Protein AF-A0A3D4DLC2-F1 (afdb_monomer)

Secondary structure (DSSP, 8-state):
---GGGSTT--HHHHHHHHHTT--SHHHHHHS-HHHHHTSTT--HHHHHHHHHHHHHHHHTS----

pLDDT: mean 78.29, std 12.31, range [38.38, 87.81]

Sequence (66 aa):
MARLTDISGIGPALDAKLREIGIGDPAALAAADPARLTALRGVSLARAEAFRTAAAGLTATAPKAR

Nearest PDB structures (foldseek):
  3ewa-assembly1_A  TM=7.980E-01  e=1.812E-02  Methanococcus maripaludis
  6ib8-assembly1_C  TM=8.973E-01  e=6.463E-02  Escherichia coli
  3fyh-assembly1_A  TM=8.122E-01  e=3.886E-02  Methanococcus voltae
  1wcn-assembly1_A  TM=8.744E-01  e=1.075E-01  Escherichia coli
  2zud-assembly1_B  TM=7.925E-01  e=5.691E-02  Saccharolobus solfataricus

Foldseek 3Di:
DDFLCVQPPCDPVNCVVCVVVVNGALVSLLVDDLVVVVVDPPRDSVNSVSSNVSSVVVVVVVPPDD

Solvent-accessible surface area (backbone atoms only — not comparable to full-atom values): 3833 Å² total; per-residue (Å²): 134,82,54,52,63,73,38,90,91,38,47,72,73,51,42,51,55,34,39,75,75,70,32,74,39,31,60,49,44,35,71,46,56,43,69,67,44,37,69,39,92,92,37,46,61,71,52,29,49,51,50,22,52,51,20,40,54,57,39,71,75,44,78,88,81,129

Mean predicted aligned error: 6.27 Å

Structure (mmCIF, N/CA/C/O backbone):
data_AF-A0A3D4DLC2-F1
#
_entry.id   AF-A0A3D4DLC2-F1
#
loop_
_atom_site.group_PDB
_atom_site.id
_atom_site.type_symbol
_atom_site.label_atom_id
_atom_site.label_alt_id
_atom_site.label_comp_id
_atom_site.label_asym_id
_atom_site.label_entity_id
_atom_site.label_seq_id
_atom_site.pdbx_PDB_ins_code
_atom_site.Cartn_x
_atom_site.Cartn_y
_atom_site.Cartn_z
_atom_site.occupancy
_atom_site.B_iso_or_equiv
_atom_site.auth_seq_id
_atom_site.auth_comp_id
_atom_site.auth_asym_id
_atom_site.auth_atom_id
_atom_site.pdbx_PDB_model_num
ATOM 1 N N . MET A 1 1 ? -0.258 -16.320 10.502 1.00 53.56 1 MET A N 1
ATOM 2 C CA . MET A 1 1 ? -0.574 -15.800 9.152 1.00 53.56 1 MET A CA 1
ATOM 3 C C . MET A 1 1 ? -0.899 -14.322 9.290 1.00 53.56 1 MET A C 1
ATOM 5 O O . MET A 1 1 ? -1.986 -14.006 9.758 1.00 53.56 1 MET A O 1
ATOM 9 N N . ALA A 1 2 ? 0.050 -13.436 8.989 1.00 63.28 2 ALA A N 1
ATOM 10 C CA . ALA A 1 2 ? -0.203 -11.996 9.004 1.00 63.28 2 ALA A CA 1
ATOM 11 C C . ALA A 1 2 ? -1.153 -11.644 7.850 1.00 63.28 2 ALA A C 1
ATOM 13 O O . ALA A 1 2 ? -0.935 -12.079 6.720 1.00 63.28 2 ALA A O 1
ATOM 14 N N . ARG A 1 3 ? -2.231 -10.917 8.144 1.00 74.75 3 ARG A N 1
ATOM 15 C CA . ARG A 1 3 ? -3.222 -10.492 7.147 1.00 74.75 3 ARG A CA 1
ATOM 16 C C . ARG A 1 3 ? -2.976 -9.035 6.781 1.00 74.75 3 ARG A C 1
ATOM 18 O O . ARG A 1 3 ? -2.530 -8.262 7.621 1.00 74.75 3 ARG A O 1
ATOM 25 N N . LEU A 1 4 ? -3.329 -8.641 5.559 1.00 75.88 4 LEU A N 1
ATOM 26 C CA . LEU A 1 4 ? -3.259 -7.235 5.142 1.00 75.88 4 LEU A CA 1
ATOM 27 C C . LEU A 1 4 ? -4.142 -6.341 6.023 1.00 75.88 4 LEU A C 1
ATOM 29 O O . LEU A 1 4 ? -3.768 -5.212 6.306 1.00 75.88 4 LEU A O 1
ATOM 33 N N . THR A 1 5 ? -5.261 -6.870 6.524 1.00 80.00 5 THR A N 1
ATOM 34 C CA . THR A 1 5 ? -6.162 -6.185 7.468 1.00 80.00 5 THR A CA 1
ATOM 35 C C . THR A 1 5 ? -5.535 -5.852 8.825 1.00 80.00 5 THR A C 1
ATOM 37 O O . THR A 1 5 ? -6.141 -5.115 9.592 1.00 80.00 5 THR A O 1
ATOM 40 N N . ASP A 1 6 ? -4.365 -6.408 9.152 1.00 78.19 6 ASP A N 1
ATOM 41 C CA . ASP A 1 6 ? -3.620 -6.065 10.373 1.00 78.19 6 ASP A CA 1
ATOM 42 C C . ASP A 1 6 ? -2.908 -4.704 10.237 1.00 78.19 6 ASP A C 1
ATOM 44 O O . ASP A 1 6 ? -2.593 -4.034 11.218 1.00 78.19 6 ASP A O 1
ATOM 48 N N . ILE A 1 7 ? -2.695 -4.249 8.997 1.00 81.25 7 ILE A N 1
ATOM 49 C CA . ILE A 1 7 ? -2.097 -2.951 8.707 1.00 81.25 7 ILE A CA 1
ATOM 50 C C . ILE A 1 7 ? -3.137 -1.860 8.948 1.00 81.25 7 ILE A C 1
ATOM 52 O O . ILE A 1 7 ? -4.166 -1.779 8.272 1.00 81.25 7 ILE A O 1
ATOM 56 N N . SER A 1 8 ? -2.828 -0.967 9.884 1.00 75.25 8 SER A N 1
ATOM 57 C CA . SER A 1 8 ? -3.690 0.162 10.216 1.00 75.25 8 SER A CA 1
ATOM 58 C C . SER A 1 8 ? -3.940 1.044 8.983 1.00 75.25 8 SER A C 1
ATOM 60 O O . SER A 1 8 ? -3.013 1.570 8.365 1.00 75.25 8 SER A O 1
ATOM 62 N N . GLY A 1 9 ? -5.213 1.168 8.594 1.00 78.50 9 GLY A N 1
ATOM 63 C CA . GLY A 1 9 ? -5.656 1.860 7.379 1.00 78.50 9 GLY A CA 1
ATOM 64 C C . GLY A 1 9 ? -6.011 0.946 6.198 1.00 78.50 9 GLY A C 1
ATOM 65 O O . GLY A 1 9 ? -6.607 1.437 5.236 1.00 78.50 9 GLY A O 1
ATOM 66 N N . ILE A 1 10 ? -5.732 -0.361 6.276 1.00 81.12 10 ILE A N 1
ATOM 67 C CA . ILE A 1 10 ? -6.242 -1.362 5.330 1.00 81.12 10 ILE A CA 1
ATOM 68 C C . ILE A 1 10 ? -7.513 -1.989 5.904 1.00 81.12 10 ILE A C 1
ATOM 70 O O . ILE A 1 10 ? -7.483 -2.864 6.763 1.00 81.12 10 ILE A O 1
ATOM 74 N N . GLY A 1 11 ? -8.660 -1.524 5.412 1.00 80.25 11 GLY A N 1
ATOM 75 C CA . GLY A 1 11 ? -9.954 -2.128 5.727 1.00 80.25 11 GLY A CA 1
ATOM 76 C C . GLY A 1 11 ? -10.257 -3.371 4.875 1.00 80.25 11 GLY A C 1
ATOM 77 O O . GLY A 1 11 ? -9.620 -3.577 3.839 1.00 80.25 11 GLY A O 1
ATOM 78 N N . PRO A 1 12 ? -11.294 -4.154 5.231 1.00 79.31 12 PRO A N 1
ATOM 79 C CA . PRO A 1 12 ? -11.702 -5.352 4.485 1.00 79.31 12 PRO A CA 1
ATOM 80 C C . PRO A 1 12 ? -12.049 -5.066 3.014 1.00 79.31 12 PRO A C 1
ATOM 82 O O . PRO A 1 12 ? -11.795 -5.890 2.143 1.00 79.31 12 PRO A O 1
ATOM 85 N N . ALA A 1 13 ? -12.561 -3.869 2.705 1.00 82.81 13 ALA A N 1
ATOM 86 C CA . ALA A 1 13 ? -12.823 -3.451 1.327 1.00 82.81 13 ALA A CA 1
ATOM 87 C C . ALA A 1 13 ? -11.539 -3.222 0.508 1.00 82.81 13 ALA A C 1
ATOM 89 O O . ALA A 1 13 ? -11.528 -3.456 -0.700 1.00 82.81 13 ALA A O 1
ATOM 90 N N . LEU A 1 14 ? -10.465 -2.743 1.147 1.00 82.56 14 LEU A N 1
ATOM 91 C CA . LEU A 1 14 ? -9.180 -2.542 0.482 1.00 82.56 14 LEU A CA 1
ATOM 92 C C . LEU A 1 14 ? -8.437 -3.873 0.333 1.00 82.56 14 LEU A C 1
ATOM 94 O O . LEU A 1 14 ? -7.884 -4.114 -0.731 1.00 82.56 14 LEU A O 1
ATOM 98 N N . ASP A 1 15 ? -8.492 -4.749 1.341 1.00 85.44 15 ASP A N 1
ATOM 99 C CA . ASP A 1 15 ? -7.981 -6.128 1.256 1.00 85.44 15 ASP A CA 1
ATOM 100 C C . ASP A 1 15 ? -8.594 -6.886 0.071 1.00 85.44 15 ASP A C 1
ATOM 102 O O . ASP A 1 15 ? -7.856 -7.443 -0.737 1.00 85.44 15 ASP A O 1
ATOM 106 N N . ALA A 1 16 ? -9.921 -6.824 -0.098 1.00 85.88 16 ALA A N 1
ATOM 107 C CA . ALA A 1 16 ? -10.594 -7.460 -1.228 1.00 85.88 16 ALA A CA 1
ATOM 108 C C . ALA A 1 16 ? -10.062 -6.935 -2.572 1.00 85.88 16 ALA A C 1
ATOM 110 O O . ALA A 1 16 ? -9.658 -7.723 -3.422 1.00 85.88 16 ALA A O 1
ATOM 111 N N . LYS A 1 17 ? -9.970 -5.608 -2.735 1.00 83.75 17 LYS A N 1
ATOM 112 C CA . LYS A 1 17 ? -9.429 -4.985 -3.956 1.00 83.75 17 LYS A CA 1
ATOM 113 C C . LYS A 1 17 ? -7.968 -5.343 -4.211 1.00 83.75 17 LYS A C 1
ATOM 115 O O . LYS A 1 17 ? -7.587 -5.544 -5.358 1.00 83.75 17 LYS A O 1
ATOM 120 N N . LEU A 1 18 ? -7.153 -5.401 -3.159 1.00 84.00 18 LEU A N 1
ATOM 121 C CA . LEU A 1 18 ? -5.754 -5.813 -3.237 1.00 84.00 18 LEU A CA 1
ATOM 122 C C . LEU A 1 18 ? -5.654 -7.265 -3.708 1.00 84.00 18 LEU A C 1
ATOM 124 O O . LEU A 1 18 ? -4.905 -7.551 -4.639 1.00 84.00 18 LEU A O 1
ATOM 128 N N . ARG A 1 19 ? -6.474 -8.160 -3.150 1.00 85.06 19 ARG A N 1
ATOM 129 C CA . ARG A 1 19 ? -6.577 -9.549 -3.607 1.00 85.06 19 ARG A CA 1
ATOM 130 C C . ARG A 1 19 ? -7.001 -9.658 -5.066 1.00 85.06 19 ARG A C 1
ATOM 132 O O . ARG A 1 19 ? -6.414 -10.461 -5.783 1.00 85.06 19 ARG A O 1
ATOM 139 N N . GLU A 1 20 ? -7.950 -8.840 -5.519 1.00 85.38 20 GLU A N 1
ATOM 140 C CA . GLU A 1 20 ? -8.391 -8.835 -6.923 1.00 85.38 20 GLU A CA 1
ATOM 141 C 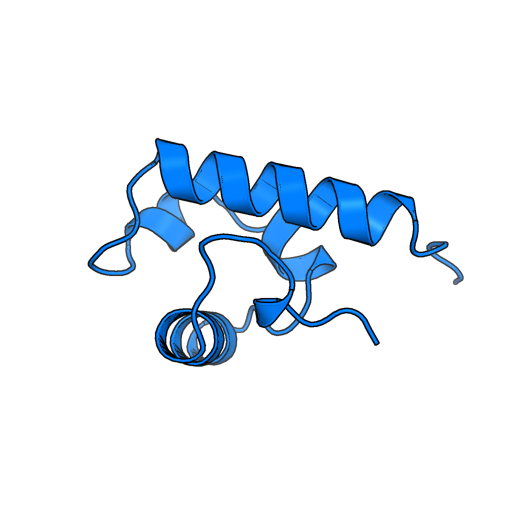C . GLU A 1 20 ? -7.263 -8.460 -7.894 1.00 85.38 20 GLU A C 1
ATOM 143 O O . GLU A 1 20 ? -7.200 -8.987 -9.001 1.00 85.38 20 GLU A O 1
ATOM 148 N N . ILE A 1 21 ? -6.326 -7.603 -7.472 1.00 81.62 21 ILE A N 1
ATOM 149 C CA . ILE A 1 21 ? -5.128 -7.260 -8.259 1.00 81.62 21 ILE A CA 1
ATOM 150 C C . ILE A 1 21 ? -3.929 -8.188 -7.985 1.00 81.62 21 ILE A C 1
ATOM 152 O O . ILE A 1 21 ? -2.814 -7.897 -8.420 1.00 81.62 21 ILE A O 1
ATOM 156 N N . GLY A 1 22 ? -4.138 -9.302 -7.273 1.00 81.94 22 GLY A N 1
ATOM 157 C CA . GLY A 1 22 ? -3.123 -10.323 -6.991 1.00 81.94 22 GLY A CA 1
ATOM 158 C C . GLY A 1 22 ? -2.245 -10.054 -5.763 1.00 81.94 22 GLY A C 1
ATOM 159 O O . GLY A 1 22 ? -1.261 -10.756 -5.543 1.00 81.94 22 GLY A O 1
ATOM 160 N N . ILE A 1 23 ? -2.581 -9.056 -4.947 1.00 84.69 23 ILE A N 1
ATOM 161 C CA . ILE A 1 23 ? -1.880 -8.720 -3.704 1.00 84.69 23 ILE A CA 1
ATOM 162 C C . ILE A 1 23 ? -2.653 -9.333 -2.531 1.00 84.69 23 ILE A C 1
ATOM 164 O O . ILE A 1 23 ? -3.541 -8.712 -1.955 1.00 84.69 23 ILE A O 1
ATOM 168 N N . GLY A 1 24 ? -2.328 -10.583 -2.194 1.00 82.25 24 GLY A N 1
ATOM 169 C CA . GLY A 1 24 ? -2.967 -11.326 -1.097 1.00 82.25 24 GLY A CA 1
ATOM 170 C C . GLY A 1 24 ? -2.196 -11.333 0.225 1.00 82.25 24 GLY A C 1
ATOM 171 O O . GLY A 1 24 ? -2.763 -11.704 1.253 1.00 82.25 24 GLY A O 1
ATOM 172 N N . ASP A 1 25 ? -0.931 -10.906 0.205 1.00 83.81 25 ASP A N 1
ATOM 173 C CA . ASP A 1 25 ? 0.010 -11.085 1.311 1.00 83.81 25 ASP A CA 1
ATOM 174 C C . ASP A 1 25 ? 0.800 -9.803 1.612 1.00 83.81 25 ASP A C 1
ATOM 176 O O . ASP A 1 25 ? 1.092 -9.031 0.692 1.00 83.81 25 ASP A O 1
ATOM 180 N N . PRO A 1 26 ? 1.235 -9.590 2.872 1.00 84.25 26 PRO A N 1
ATOM 181 C CA . PRO A 1 26 ? 2.068 -8.444 3.247 1.00 84.25 26 PRO A CA 1
ATOM 182 C C . PRO A 1 26 ? 3.352 -8.346 2.412 1.00 84.25 26 PRO A C 1
ATOM 184 O O . PRO A 1 26 ? 3.764 -7.254 2.040 1.00 84.25 26 PRO A O 1
ATOM 187 N N . ALA A 1 27 ? 3.951 -9.479 2.036 1.00 82.56 27 ALA A N 1
ATOM 188 C CA . ALA A 1 27 ? 5.137 -9.497 1.179 1.00 82.56 27 ALA A CA 1
ATOM 189 C C . ALA A 1 27 ? 4.860 -8.945 -0.221 1.00 82.56 27 ALA A C 1
ATOM 191 O O . ALA A 1 27 ? 5.627 -8.129 -0.735 1.00 82.56 27 ALA A O 1
ATOM 192 N N . ALA A 1 28 ? 3.738 -9.357 -0.815 1.00 84.94 28 ALA A N 1
ATOM 193 C CA . ALA A 1 28 ? 3.301 -8.849 -2.105 1.00 84.94 28 ALA A CA 1
ATOM 194 C C . ALA A 1 28 ? 2.975 -7.354 -2.016 1.00 84.94 28 ALA A C 1
ATOM 196 O O . ALA A 1 28 ? 3.312 -6.607 -2.925 1.00 84.94 28 ALA A O 1
ATOM 197 N N . LEU A 1 29 ? 2.379 -6.905 -0.906 1.00 85.50 29 LEU A N 1
ATOM 198 C CA . LEU A 1 29 ? 2.058 -5.497 -0.686 1.00 85.50 29 LEU A CA 1
ATOM 199 C C . LEU A 1 29 ? 3.313 -4.632 -0.516 1.00 85.50 29 LEU A C 1
ATOM 201 O O . LEU A 1 29 ? 3.389 -3.567 -1.115 1.00 85.50 29 LEU A O 1
ATOM 205 N N . ALA A 1 30 ? 4.303 -5.079 0.259 1.00 86.25 30 ALA A N 1
ATOM 206 C CA . ALA A 1 30 ? 5.562 -4.358 0.457 1.00 86.25 30 ALA A CA 1
ATOM 207 C C . ALA A 1 30 ? 6.343 -4.195 -0.861 1.00 86.25 30 ALA A C 1
ATOM 209 O O . ALA A 1 30 ? 6.899 -3.127 -1.141 1.00 86.25 30 ALA A O 1
ATOM 210 N N . ALA A 1 31 ? 6.335 -5.243 -1.692 1.00 85.25 31 ALA A N 1
ATOM 211 C CA . ALA A 1 31 ? 6.948 -5.247 -3.017 1.00 85.25 31 ALA A CA 1
ATOM 212 C C . ALA A 1 31 ? 6.094 -4.557 -4.098 1.00 85.25 31 ALA A C 1
ATOM 214 O O . ALA A 1 31 ? 6.608 -4.262 -5.177 1.00 85.25 31 ALA A O 1
ATOM 215 N N . ALA A 1 32 ? 4.808 -4.305 -3.838 1.00 85.38 32 ALA A N 1
ATOM 216 C CA . ALA A 1 32 ? 3.917 -3.680 -4.802 1.00 85.38 32 ALA A CA 1
ATOM 217 C C . ALA A 1 32 ? 4.294 -2.219 -5.052 1.00 85.38 32 ALA A C 1
ATOM 219 O O . ALA A 1 32 ? 4.730 -1.493 -4.157 1.00 85.38 32 ALA A O 1
ATOM 220 N N . ASP A 1 33 ? 4.069 -1.781 -6.287 1.00 84.69 33 ASP A N 1
ATOM 221 C CA . ASP A 1 33 ? 4.333 -0.410 -6.684 1.00 84.69 33 ASP A CA 1
ATOM 222 C C . ASP A 1 33 ? 3.261 0.547 -6.118 1.00 84.69 33 ASP A C 1
ATOM 224 O O . ASP A 1 33 ? 2.058 0.273 -6.236 1.00 84.69 33 ASP A O 1
ATOM 228 N N . PRO A 1 34 ? 3.654 1.681 -5.513 1.00 82.31 34 PRO A N 1
ATOM 229 C CA . PRO A 1 34 ? 2.709 2.625 -4.941 1.00 82.31 34 PRO A CA 1
ATOM 230 C C . PRO A 1 34 ? 1.796 3.239 -6.007 1.00 82.31 34 PRO A C 1
ATOM 232 O O . PRO A 1 34 ? 0.646 3.526 -5.688 1.00 82.31 34 PRO A O 1
ATOM 235 N N . ALA A 1 35 ? 2.215 3.347 -7.274 1.00 83.00 35 ALA A N 1
ATOM 236 C CA . ALA A 1 35 ? 1.338 3.812 -8.346 1.00 83.00 35 ALA A CA 1
ATOM 237 C C . ALA A 1 35 ? 0.164 2.843 -8.583 1.00 83.00 35 ALA A C 1
ATOM 239 O O . ALA A 1 35 ? -0.978 3.283 -8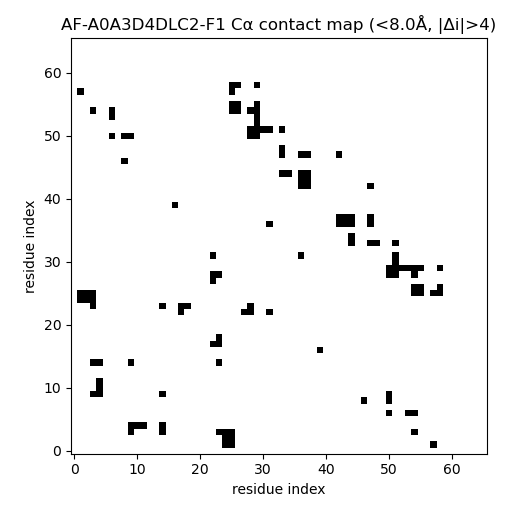.745 1.00 8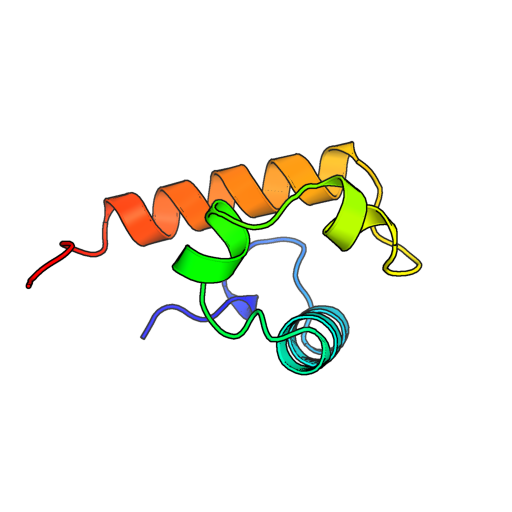3.00 35 ALA A O 1
ATOM 240 N N . ARG A 1 36 ? 0.398 1.520 -8.507 1.00 83.00 3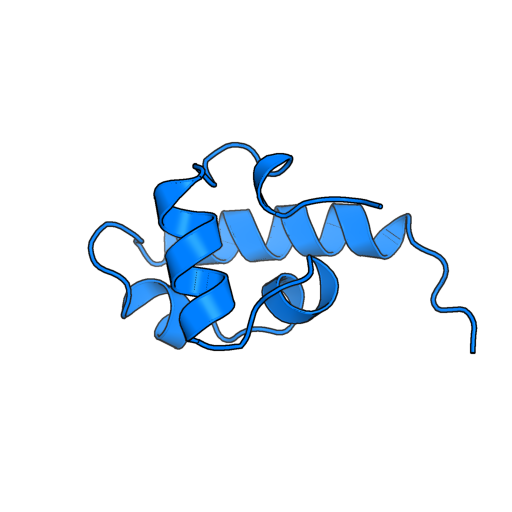6 ARG A N 1
ATOM 241 C CA . ARG A 1 36 ? -0.680 0.508 -8.563 1.00 83.00 36 ARG A CA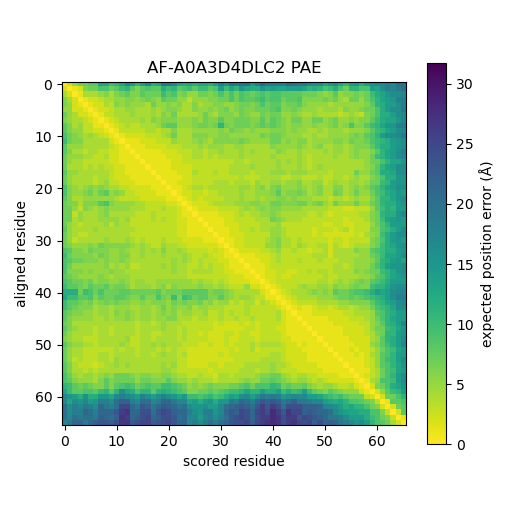 1
ATOM 242 C C . ARG A 1 36 ? -1.652 0.645 -7.401 1.00 83.00 36 ARG A C 1
ATOM 244 O O . ARG A 1 36 ? -2.856 0.502 -7.592 1.00 83.00 36 ARG A O 1
ATOM 251 N N . LEU A 1 37 ? -1.142 0.943 -6.210 1.00 82.69 37 LEU A N 1
ATOM 252 C CA . LEU A 1 37 ? -1.980 1.177 -5.039 1.00 82.69 37 LEU A CA 1
ATOM 253 C C . LEU A 1 37 ? -2.810 2.454 -5.208 1.00 82.69 37 LEU A C 1
ATOM 255 O O . LEU A 1 37 ? -3.999 2.430 -4.918 1.00 82.69 37 LEU A O 1
ATOM 259 N N . THR A 1 38 ? -2.235 3.531 -5.754 1.00 85.25 38 THR A N 1
ATOM 260 C CA . THR A 1 38 ? -2.973 4.778 -6.028 1.00 85.25 38 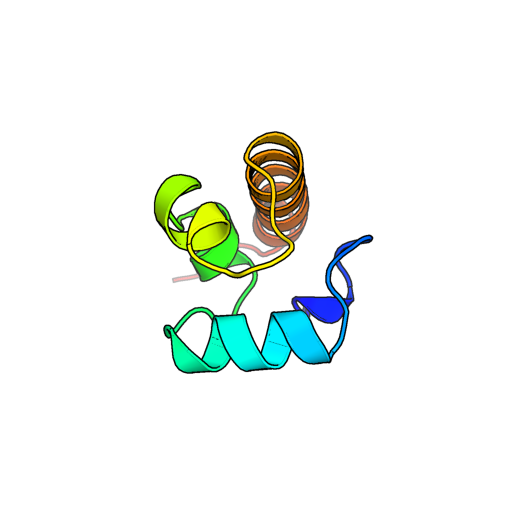THR A CA 1
ATOM 261 C C . THR A 1 38 ? -4.014 4.667 -7.138 1.00 85.25 38 THR A C 1
ATOM 263 O O . THR A 1 38 ? -4.930 5.485 -7.198 1.00 85.25 38 THR A O 1
ATOM 266 N N . ALA A 1 39 ? -3.931 3.639 -7.990 1.00 83.25 39 ALA A N 1
ATOM 267 C CA . ALA A 1 39 ? -4.989 3.340 -8.954 1.00 83.25 39 ALA A CA 1
ATOM 268 C C . ALA A 1 39 ? -6.299 2.913 -8.258 1.00 83.25 39 ALA A C 1
ATOM 270 O O . ALA A 1 39 ? -7.386 3.036 -8.829 1.00 83.25 39 ALA A O 1
ATOM 271 N N . LEU A 1 40 ? -6.226 2.445 -7.006 1.00 79.19 40 LEU A N 1
ATOM 272 C CA . LEU A 1 40 ? -7.400 2.151 -6.195 1.00 79.19 40 LEU A CA 1
ATOM 273 C C . LEU A 1 40 ? -8.028 3.4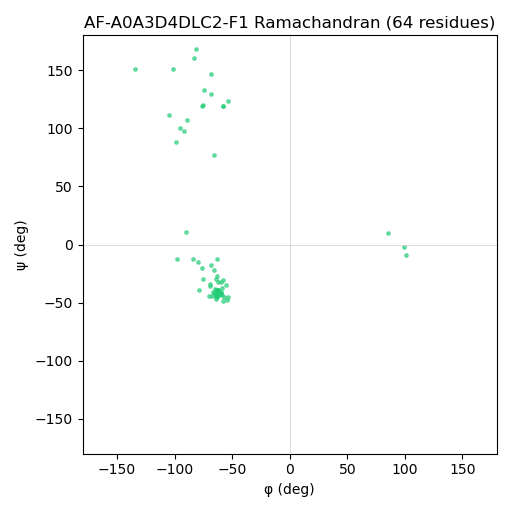60 -5.700 1.00 79.19 40 LEU A C 1
ATOM 275 O O . LEU A 1 40 ? -7.420 4.224 -4.949 1.00 79.19 40 LEU A O 1
ATOM 279 N N . ARG A 1 41 ? -9.298 3.700 -6.059 1.00 73.94 41 ARG A N 1
ATOM 280 C CA . ARG A 1 41 ? -10.047 4.853 -5.531 1.00 73.94 41 ARG A CA 1
ATOM 281 C C . ARG A 1 41 ? -10.008 4.866 -3.998 1.00 73.94 41 ARG A C 1
ATOM 283 O O . ARG A 1 41 ? -10.465 3.913 -3.367 1.00 73.94 41 ARG A O 1
ATOM 290 N N . GLY A 1 42 ? -9.523 5.972 -3.431 1.00 76.44 42 GLY A N 1
ATOM 291 C CA . GLY A 1 42 ? -9.412 6.190 -1.982 1.00 76.44 42 GLY A CA 1
ATOM 292 C C . GLY A 1 42 ? -8.017 5.939 -1.396 1.00 76.44 42 GLY A C 1
ATOM 293 O O . GLY A 1 42 ? -7.812 6.177 -0.201 1.00 76.44 42 GLY A O 1
ATOM 294 N N . VAL A 1 43 ? -7.057 5.504 -2.218 1.00 82.56 43 VAL A N 1
ATOM 295 C CA . VAL A 1 43 ? -5.656 5.329 -1.824 1.00 82.56 43 VAL A CA 1
ATOM 296 C C . VAL A 1 43 ? -4.814 6.457 -2.412 1.00 82.56 43 VAL A C 1
ATOM 298 O O . VAL A 1 43 ? -4.611 6.553 -3.616 1.00 82.56 43 VAL A O 1
ATOM 301 N N . SER A 1 44 ? -4.319 7.329 -1.543 1.00 85.06 44 SER A N 1
ATOM 302 C CA . SER A 1 44 ? -3.353 8.371 -1.901 1.00 85.06 44 SER A CA 1
ATOM 303 C C . SER A 1 44 ? -1.933 7.804 -1.905 1.00 85.06 44 SER A C 1
ATOM 305 O O . SER A 1 44 ? -1.673 6.811 -1.224 1.00 85.06 44 SER A O 1
ATOM 307 N N . LEU A 1 45 ? -0.990 8.478 -2.571 1.00 85.19 45 LEU A N 1
ATOM 308 C CA . LEU A 1 45 ? 0.424 8.073 -2.584 1.00 85.19 45 LEU A CA 1
ATOM 309 C C . LEU A 1 45 ? 0.984 7.908 -1.160 1.00 85.19 45 LEU A C 1
ATOM 311 O O . LEU A 1 45 ? 1.566 6.880 -0.838 1.00 85.19 45 LEU A O 1
ATOM 315 N N . ALA A 1 46 ? 0.687 8.860 -0.269 1.00 86.62 46 ALA A N 1
ATOM 316 C CA . ALA A 1 46 ? 1.083 8.795 1.139 1.00 86.62 46 ALA A CA 1
ATOM 317 C C . ALA A 1 46 ? 0.537 7.550 1.869 1.00 86.62 46 ALA A C 1
ATOM 319 O O . ALA A 1 46 ? 1.229 6.944 2.682 1.00 86.62 46 ALA A O 1
ATOM 320 N N . ARG A 1 47 ? -0.700 7.133 1.559 1.00 85.06 47 ARG A N 1
ATOM 321 C CA . ARG A 1 47 ? -1.301 5.910 2.115 1.00 85.06 47 ARG A CA 1
ATOM 322 C C . ARG A 1 47 ? -0.630 4.665 1.552 1.00 85.06 47 ARG A C 1
ATOM 324 O O . ARG A 1 47 ? -0.320 3.759 2.312 1.00 85.06 47 ARG A O 1
ATOM 331 N N . ALA A 1 48 ? -0.388 4.637 0.244 1.00 87.25 48 ALA A N 1
ATOM 332 C CA . ALA A 1 48 ? 0.309 3.542 -0.416 1.00 87.25 48 ALA A CA 1
ATOM 333 C C . ALA A 1 48 ? 1.705 3.310 0.188 1.00 87.25 48 ALA A C 1
ATOM 335 O O . ALA A 1 48 ? 2.059 2.174 0.495 1.00 87.25 48 ALA A O 1
ATOM 336 N N . GLU A 1 49 ? 2.470 4.377 0.427 1.00 87.69 49 GLU A N 1
ATOM 337 C CA . GLU A 1 49 ? 3.784 4.288 1.075 1.00 87.69 49 GLU A CA 1
ATOM 338 C C . GLU A 1 49 ? 3.701 3.823 2.532 1.00 87.69 49 GLU A C 1
ATOM 340 O O . GLU A 1 49 ? 4.483 2.964 2.952 1.00 87.69 49 GLU A O 1
ATOM 345 N N . ALA A 1 50 ? 2.720 4.322 3.291 1.00 87.62 50 ALA A N 1
ATOM 346 C CA . ALA A 1 50 ? 2.476 3.865 4.657 1.00 87.62 50 ALA A CA 1
ATOM 347 C C . ALA A 1 50 ? 2.141 2.365 4.695 1.00 87.62 50 ALA A C 1
ATOM 349 O O . ALA A 1 50 ? 2.686 1.631 5.519 1.00 87.62 50 ALA A O 1
ATOM 350 N N . PHE A 1 51 ? 1.307 1.888 3.765 1.00 85.31 51 PHE A N 1
ATOM 351 C CA . PHE A 1 51 ? 0.968 0.471 3.643 1.00 85.31 51 PHE A CA 1
ATOM 352 C C . PHE A 1 51 ? 2.182 -0.379 3.293 1.00 85.31 51 PHE A C 1
ATOM 354 O O . PHE A 1 51 ? 2.386 -1.410 3.926 1.00 85.31 51 PHE A O 1
ATOM 361 N N . ARG A 1 52 ? 3.019 0.055 2.343 1.00 87.81 52 ARG A N 1
ATOM 362 C CA . ARG A 1 52 ? 4.261 -0.648 1.990 1.00 87.81 52 ARG A CA 1
ATOM 363 C C . ARG A 1 52 ? 5.224 -0.720 3.165 1.00 87.81 52 ARG A C 1
ATOM 365 O O . ARG A 1 52 ? 5.771 -1.784 3.419 1.00 87.81 52 ARG A O 1
ATOM 372 N N . THR A 1 53 ? 5.392 0.376 3.901 1.00 87.12 53 THR A N 1
ATOM 373 C CA . THR A 1 53 ? 6.263 0.430 5.084 1.00 87.12 53 THR A CA 1
ATOM 374 C C . THR A 1 53 ? 5.754 -0.488 6.195 1.00 87.12 53 THR A C 1
ATOM 376 O O . THR A 1 53 ? 6.518 -1.279 6.745 1.00 87.12 53 THR A O 1
ATOM 379 N N . ALA A 1 54 ? 4.455 -0.442 6.497 1.00 85.62 54 ALA A N 1
ATOM 380 C CA . ALA A 1 54 ? 3.845 -1.314 7.498 1.00 85.62 54 ALA A CA 1
ATOM 381 C C . A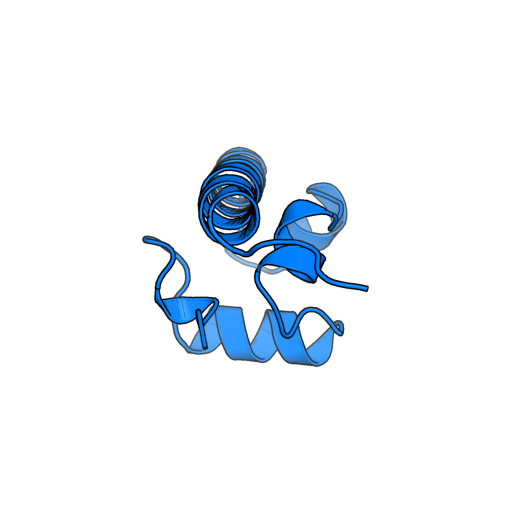LA A 1 54 ? 3.916 -2.794 7.087 1.00 85.62 54 ALA A C 1
ATOM 383 O O . ALA A 1 54 ? 4.275 -3.652 7.893 1.00 85.62 54 ALA A O 1
ATOM 384 N N . ALA A 1 55 ? 3.644 -3.089 5.815 1.00 85.94 55 ALA A N 1
ATOM 385 C CA . ALA A 1 55 ? 3.770 -4.427 5.258 1.00 85.94 55 ALA A CA 1
ATOM 386 C C . ALA A 1 55 ? 5.218 -4.925 5.296 1.00 85.94 55 ALA A C 1
ATOM 388 O O . ALA A 1 55 ? 5.449 -6.065 5.691 1.00 85.94 55 ALA A O 1
ATOM 389 N N . ALA A 1 56 ? 6.184 -4.060 4.968 1.00 85.19 56 ALA A N 1
ATOM 390 C CA . ALA A 1 56 ? 7.610 -4.349 5.060 1.00 85.19 56 ALA A CA 1
ATOM 391 C C . ALA A 1 56 ? 8.003 -4.711 6.498 1.00 85.19 56 ALA A C 1
ATOM 393 O O . ALA A 1 56 ? 8.696 -5.707 6.696 1.00 85.19 56 ALA A O 1
ATOM 394 N N . GLY A 1 57 ? 7.491 -3.971 7.488 1.00 82.25 57 GLY A N 1
ATOM 395 C CA . GLY A 1 57 ? 7.664 -4.267 8.911 1.00 82.25 57 GLY A CA 1
ATOM 396 C C . GLY A 1 57 ? 7.116 -5.639 9.310 1.00 82.25 57 GLY A C 1
ATOM 397 O O . GLY A 1 57 ? 7.795 -6.378 10.011 1.00 82.25 57 GLY A O 1
ATOM 398 N N . LEU A 1 58 ? 5.944 -6.030 8.797 1.00 78.56 58 LEU A N 1
ATOM 399 C CA . LEU A 1 58 ? 5.359 -7.358 9.035 1.00 78.56 58 LEU A CA 1
ATOM 400 C C . LEU A 1 58 ? 6.137 -8.487 8.344 1.00 78.56 58 LEU A C 1
ATOM 402 O O . LEU A 1 58 ? 6.247 -9.584 8.891 1.00 78.56 58 LEU A O 1
ATOM 406 N N . THR A 1 59 ? 6.690 -8.241 7.152 1.00 73.19 59 THR A N 1
ATOM 407 C CA . THR A 1 59 ? 7.573 -9.208 6.484 1.00 73.19 59 THR A CA 1
ATOM 408 C C . THR A 1 59 ? 8.962 -9.290 7.085 1.00 73.19 59 THR A C 1
ATOM 410 O O . THR A 1 59 ? 9.557 -10.354 7.019 1.00 73.19 59 THR A O 1
ATOM 413 N N . ALA A 1 60 ? 9.494 -8.218 7.671 1.00 64.75 60 ALA A N 1
ATOM 414 C CA . ALA A 1 60 ? 10.801 -8.251 8.322 1.00 64.75 60 ALA A CA 1
ATOM 415 C C . ALA A 1 60 ? 10.799 -9.194 9.537 1.00 64.75 60 ALA A C 1
ATOM 417 O O . ALA A 1 60 ? 11.811 -9.824 9.834 1.00 64.75 60 ALA A O 1
ATOM 418 N N . THR A 1 61 ? 9.646 -9.353 10.191 1.00 54.69 61 THR A N 1
ATOM 419 C CA . THR A 1 61 ? 9.422 -10.342 11.254 1.00 54.69 61 THR A CA 1
ATOM 420 C C . THR A 1 61 ? 9.047 -11.730 10.729 1.00 54.69 61 THR A C 1
ATOM 422 O O . THR A 1 61 ? 9.060 -12.692 11.495 1.00 54.69 61 THR A O 1
ATOM 425 N N . ALA A 1 62 ? 8.716 -11.865 9.442 1.00 45.66 62 ALA A N 1
ATOM 426 C CA . ALA A 1 62 ? 8.496 -13.155 8.805 1.00 45.66 62 ALA A CA 1
ATOM 427 C C . ALA A 1 62 ? 9.842 -13.656 8.255 1.00 45.66 62 ALA A C 1
ATOM 429 O O . ALA A 1 62 ? 10.330 -13.120 7.258 1.00 45.66 62 ALA A O 1
ATOM 430 N N . PRO A 1 63 ? 10.478 -14.673 8.868 1.00 40.72 63 PRO A N 1
ATOM 431 C CA . PRO A 1 63 ? 11.697 -15.224 8.309 1.00 40.72 63 PRO A CA 1
ATOM 432 C C . PRO A 1 63 ? 11.383 -15.713 6.898 1.00 40.72 63 PRO A C 1
ATOM 434 O O . PRO A 1 63 ? 10.532 -16.581 6.691 1.00 40.72 63 PRO A O 1
ATOM 437 N N . LYS A 1 64 ? 12.073 -15.128 5.920 1.00 42.66 64 LYS A N 1
ATOM 438 C CA . LYS A 1 64 ? 12.151 -15.619 4.550 1.00 42.66 64 LYS A CA 1
ATOM 439 C C . LYS A 1 64 ? 12.891 -16.959 4.586 1.00 42.66 64 LYS A C 1
ATOM 441 O O . LYS A 1 64 ? 14.081 -17.032 4.309 1.00 42.66 64 LYS A O 1
ATOM 446 N N . ALA A 1 65 ? 12.199 -18.009 5.008 1.00 43.97 65 ALA A N 1
ATOM 447 C CA . ALA A 1 65 ? 12.645 -19.381 4.878 1.00 43.97 65 ALA A CA 1
ATOM 448 C C . ALA A 1 65 ? 12.090 -19.922 3.560 1.00 43.97 65 ALA A C 1
ATOM 450 O O . ALA A 1 65 ? 10.922 -20.307 3.496 1.00 43.97 65 ALA A O 1
ATOM 451 N N . ARG A 1 66 ? 12.925 -19.891 2.517 1.00 38.38 66 ARG A N 1
ATOM 452 C CA . ARG A 1 66 ? 13.369 -21.052 1.724 1.00 38.38 66 ARG A CA 1
ATOM 453 C 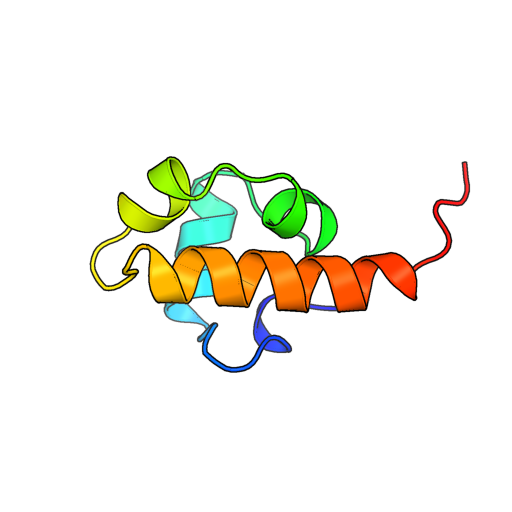C . ARG A 1 66 ? 13.817 -20.635 0.327 1.00 38.38 66 ARG A C 1
ATOM 455 O O . ARG A 1 66 ? 13.114 -19.819 -0.306 1.00 38.38 66 ARG A O 1
#

Radius of gyration: 10.97 Å; Cα contacts (8 Å, |Δi|>4): 65; chains: 1; bounding box: 26×30×20 Å